Protein AF-A0A5S4EU08-F1 (afdb_monomer_lite)

Radius of gyration: 19.58 Å; chains: 1; bounding box: 46×40×58 Å

Secondary structure (DSSP, 8-state):
---HHHHHHHHHHHHHHHTTEEE-TTS-EEE-SS--TT----SS-TT-EEEESSSS-EEEEEEEEEEEETTTTEEEEEEEEETTS-GGGGHHHHTHHHHSPP--

pLDDT: mean 93.18, std 6.92, range [47.91, 97.56]

InterPro domains:
  IPR002559 Transposase IS4-like domain [PF01609] (47-99)

Foldseek 3Di:
DDPPVVVVLVVLVCLQVPQQWDQDPVRDIDGHPDHRLQRQPDPVDRQWDWADPDPPDIDIGWDKDFDADPVPRDTPDIDIHHRSDDRCPCVCVRCVVVPPPDPD

Structure (mmCIF, N/CA/C/O backbone):
data_AF-A0A5S4EU08-F1
#
_entry.id   AF-A0A5S4EU08-F1
#
loop_
_atom_site.group_PDB
_atom_site.id
_atom_site.type_symbol
_atom_site.label_atom_id
_atom_site.label_alt_id
_atom_site.label_comp_id
_atom_site.label_asym_id
_atom_site.label_entity_id
_atom_site.label_seq_id
_atom_site.pdbx_PDB_ins_code
_atom_site.Cartn_x
_atom_site.Cartn_y
_atom_site.Cartn_z
_atom_site.occupancy
_atom_site.B_iso_or_equiv
_atom_site.auth_seq_id
_atom_site.auth_comp_id
_atom_site.auth_asym_id
_atom_site.auth_atom_id
_atom_site.pdbx_PDB_model_num
ATOM 1 N N . ARG A 1 1 ? 11.248 -21.701 -19.469 1.00 82.19 1 ARG A N 1
ATOM 2 C CA . ARG A 1 1 ? 10.338 -20.975 -18.549 1.00 82.19 1 ARG A CA 1
ATOM 3 C C . ARG A 1 1 ? 11.204 -20.464 -17.405 1.00 82.19 1 ARG A C 1
ATOM 5 O O . ARG A 1 1 ? 12.086 -21.217 -17.009 1.00 82.19 1 ARG A O 1
ATOM 12 N N . LEU A 1 2 ? 11.053 -19.211 -16.973 1.00 92.62 2 LEU A N 1
ATOM 13 C CA . LEU A 1 2 ? 11.818 -18.684 -15.833 1.00 92.62 2 LEU A CA 1
ATOM 14 C C . LEU A 1 2 ? 11.354 -19.368 -14.535 1.00 92.62 2 LEU A C 1
ATOM 16 O O . LEU A 1 2 ? 10.242 -19.901 -14.505 1.00 92.62 2 LEU A O 1
ATOM 20 N N . SER A 1 3 ? 12.195 -19.378 -13.495 1.00 97.56 3 SER A N 1
ATOM 21 C CA . SER A 1 3 ? 11.728 -19.726 -12.147 1.00 97.56 3 SER A CA 1
ATOM 22 C C . SER A 1 3 ? 10.813 -18.619 -11.614 1.00 97.56 3 SER A C 1
ATOM 24 O O . SER A 1 3 ? 10.845 -17.494 -12.124 1.00 97.56 3 SER A O 1
ATOM 26 N N . ALA A 1 4 ? 10.009 -18.924 -10.595 1.00 95.94 4 ALA A N 1
ATOM 27 C CA . ALA A 1 4 ? 9.085 -17.955 -10.009 1.00 95.94 4 ALA A CA 1
ATOM 28 C C . ALA A 1 4 ? 9.824 -16.716 -9.473 1.00 95.94 4 ALA A C 1
ATOM 30 O O . ALA A 1 4 ? 9.394 -15.588 -9.698 1.00 95.94 4 ALA A O 1
ATOM 31 N N . GLU A 1 5 ? 10.981 -16.918 -8.847 1.00 95.25 5 GLU A N 1
ATOM 32 C CA . GLU A 1 5 ? 11.814 -15.859 -8.274 1.00 95.25 5 GLU A CA 1
ATOM 33 C C . GLU A 1 5 ? 12.394 -14.956 -9.365 1.00 95.25 5 GLU A C 1
ATOM 35 O O . GLU A 1 5 ? 12.364 -13.732 -9.251 1.00 95.25 5 GLU A O 1
ATOM 40 N N . VAL A 1 6 ? 12.889 -15.549 -10.458 1.00 97.25 6 VAL A N 1
ATOM 41 C CA . VAL A 1 6 ? 13.440 -14.788 -11.588 1.00 97.25 6 VAL A CA 1
ATOM 42 C C . VAL A 1 6 ? 12.333 -14.035 -12.324 1.00 97.25 6 VAL A C 1
ATOM 44 O O . VAL A 1 6 ? 12.542 -12.903 -12.757 1.00 97.25 6 VAL A O 1
ATOM 47 N N . GLU A 1 7 ? 11.141 -14.622 -12.440 1.00 96.88 7 GLU A N 1
ATOM 48 C CA . GLU A 1 7 ? 9.978 -13.939 -13.003 1.00 96.88 7 GLU A CA 1
ATOM 49 C C . GLU A 1 7 ? 9.550 -12.746 -12.134 1.00 96.88 7 GLU A C 1
ATOM 51 O O . GLU A 1 7 ? 9.344 -11.650 -12.659 1.00 96.88 7 GLU A O 1
ATOM 56 N N . GLN A 1 8 ? 9.466 -12.925 -10.814 1.00 94.19 8 GLN A N 1
ATOM 57 C C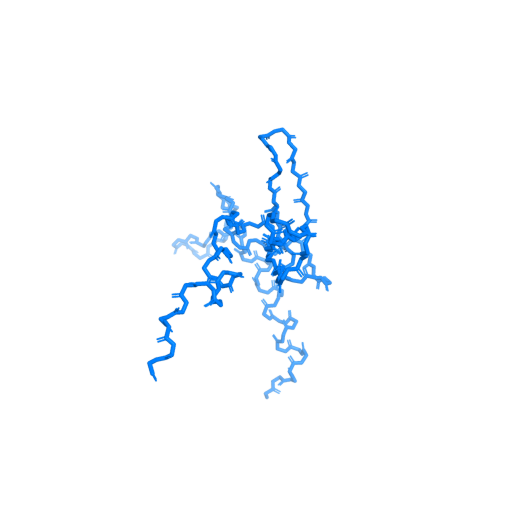A . GLN A 1 8 ? 9.119 -11.859 -9.876 1.00 94.19 8 GLN A CA 1
ATOM 58 C C . GLN A 1 8 ? 10.150 -10.725 -9.909 1.00 94.19 8 GLN A C 1
ATOM 60 O O . GLN A 1 8 ? 9.777 -9.557 -10.038 1.00 94.19 8 GLN A O 1
ATOM 65 N N . ALA A 1 9 ? 11.443 -11.059 -9.870 1.00 95.56 9 ALA A N 1
ATOM 66 C CA . ALA A 1 9 ? 12.524 -10.083 -9.967 1.00 95.56 9 ALA A CA 1
ATOM 67 C C . ALA A 1 9 ? 12.501 -9.340 -11.313 1.00 95.56 9 ALA A C 1
ATOM 69 O O . ALA A 1 9 ? 12.661 -8.121 -11.348 1.00 95.56 9 ALA A O 1
ATOM 70 N N . GLY A 1 10 ? 12.241 -10.049 -12.416 1.00 96.50 10 GLY A N 1
ATOM 71 C CA . GLY A 1 10 ? 12.103 -9.451 -13.744 1.00 96.50 10 GLY A CA 1
ATOM 72 C C . GLY A 1 10 ? 10.927 -8.476 -13.836 1.00 96.50 10 GLY A C 1
ATOM 73 O O . GLY A 1 10 ? 11.080 -7.380 -14.376 1.00 96.50 10 GLY A O 1
ATOM 74 N N . ARG A 1 11 ? 9.770 -8.826 -13.258 1.00 95.62 11 ARG A N 1
ATOM 75 C CA . ARG A 1 11 ? 8.598 -7.935 -13.180 1.00 95.62 11 ARG A CA 1
ATOM 76 C C . ARG A 1 11 ? 8.881 -6.697 -12.333 1.00 95.62 11 ARG A C 1
ATOM 78 O O . ARG A 1 11 ? 8.521 -5.591 -12.738 1.00 95.62 11 ARG A O 1
ATOM 85 N N . LEU A 1 12 ? 9.547 -6.866 -11.190 1.00 95.94 12 LEU A N 1
ATOM 86 C CA . LEU A 1 12 ? 9.938 -5.752 -10.328 1.00 95.94 12 LEU A CA 1
ATOM 87 C C . LEU A 1 12 ? 10.912 -4.814 -11.049 1.00 95.94 12 LEU A C 1
ATOM 89 O O . LEU A 1 12 ? 10.692 -3.606 -11.067 1.00 95.94 12 LEU A O 1
ATOM 93 N N . LEU A 1 13 ? 11.936 -5.363 -11.707 1.00 95.50 13 LEU A N 1
ATOM 94 C CA . LEU A 1 13 ? 12.894 -4.588 -12.492 1.00 95.50 13 LEU A CA 1
ATOM 95 C C . LEU A 1 13 ? 12.202 -3.803 -13.612 1.00 95.50 13 LEU A C 1
ATOM 97 O O . LEU A 1 13 ? 12.435 -2.605 -13.753 1.00 95.50 13 LEU A O 1
ATOM 101 N N . ALA A 1 14 ? 11.319 -4.453 -14.374 1.00 94.50 14 ALA A N 1
ATOM 102 C CA . ALA A 1 14 ? 10.554 -3.796 -15.430 1.00 94.50 14 ALA A CA 1
ATOM 103 C C . ALA A 1 14 ? 9.672 -2.662 -14.878 1.00 94.50 14 ALA A C 1
ATOM 105 O O . ALA A 1 14 ? 9.604 -1.592 -15.478 1.00 94.50 14 ALA A O 1
ATOM 106 N N . THR A 1 15 ? 9.050 -2.870 -13.714 1.00 95.06 15 THR A N 1
ATOM 107 C CA . THR A 1 15 ? 8.229 -1.853 -13.038 1.00 95.06 15 THR A CA 1
ATOM 108 C C . THR A 1 15 ? 9.072 -0.654 -12.613 1.00 95.06 15 THR A C 1
ATOM 110 O O . THR A 1 15 ? 8.722 0.479 -12.930 1.00 95.06 15 THR A O 1
ATOM 113 N N . VAL A 1 16 ? 10.207 -0.888 -11.947 1.00 93.88 16 VAL A N 1
ATOM 114 C CA . VAL A 1 16 ? 11.095 0.181 -11.465 1.00 93.88 16 VAL A CA 1
ATOM 115 C C . VAL A 1 16 ? 11.688 0.986 -12.620 1.00 93.88 16 VAL A C 1
ATOM 117 O O . VAL A 1 16 ? 11.761 2.209 -12.526 1.00 93.88 16 VAL A O 1
ATOM 120 N N . LEU A 1 17 ? 12.070 0.327 -13.718 1.00 92.88 17 LEU A N 1
ATOM 121 C CA . LEU A 1 17 ? 12.559 1.008 -14.918 1.00 92.88 17 LEU A CA 1
ATOM 122 C C . LEU A 1 17 ? 11.447 1.797 -15.622 1.00 92.88 17 LEU A C 1
ATOM 124 O O . LEU A 1 17 ? 11.685 2.913 -16.069 1.00 92.88 17 LEU A O 1
ATOM 128 N N . GLY A 1 18 ? 10.245 1.228 -15.732 1.00 93.19 18 GLY A N 1
ATOM 129 C CA . GLY A 1 18 ? 9.160 1.794 -16.536 1.00 93.19 18 GLY A CA 1
ATOM 130 C C . GLY A 1 18 ? 8.305 2.851 -15.837 1.00 93.19 18 GLY A C 1
ATOM 131 O O . GLY A 1 18 ? 7.741 3.705 -16.511 1.00 93.19 18 GLY A O 1
ATOM 132 N N . GLN A 1 19 ? 8.192 2.832 -14.507 1.00 94.56 19 GLN A N 1
ATOM 133 C CA . GLN A 1 19 ? 7.219 3.666 -13.779 1.00 94.56 19 GLN A CA 1
ATOM 134 C C . GLN A 1 19 ? 7.405 5.182 -13.962 1.00 94.56 19 GLN A C 1
ATOM 136 O O . GLN A 1 19 ? 6.431 5.929 -13.860 1.00 94.56 19 GLN A O 1
ATOM 141 N N . ASP A 1 20 ? 8.628 5.626 -14.264 1.00 93.25 20 ASP A N 1
ATOM 142 C CA . ASP A 1 20 ? 8.978 7.039 -14.457 1.00 93.25 20 ASP A CA 1
ATOM 143 C C . ASP A 1 20 ? 9.398 7.359 -15.903 1.00 93.25 20 ASP A C 1
ATOM 145 O O . ASP A 1 20 ? 9.931 8.439 -16.174 1.00 93.25 20 ASP A O 1
ATOM 149 N N . LEU A 1 21 ? 9.150 6.441 -16.843 1.00 94.38 21 LEU A N 1
ATOM 150 C CA . LEU A 1 21 ? 9.460 6.610 -18.260 1.00 94.38 21 LEU A CA 1
ATOM 151 C C . LEU A 1 21 ? 8.185 6.547 -19.111 1.00 94.38 21 LEU A C 1
ATOM 153 O O . LEU A 1 21 ? 7.324 5.697 -18.907 1.00 94.38 21 LEU A O 1
ATOM 157 N N . ASP A 1 22 ? 8.095 7.424 -20.105 1.00 93.81 22 ASP A N 1
ATOM 158 C CA . ASP A 1 22 ? 7.134 7.320 -21.203 1.00 93.81 22 ASP A CA 1
ATOM 159 C C . ASP A 1 22 ? 7.884 6.872 -22.468 1.00 93.81 22 ASP A C 1
ATOM 161 O O . ASP A 1 22 ? 9.011 7.310 -22.722 1.00 93.81 22 ASP A O 1
ATOM 165 N N . GLN A 1 23 ? 7.269 6.002 -23.272 1.00 93.94 23 GLN A N 1
ATOM 166 C CA . GLN A 1 23 ? 7.802 5.613 -24.577 1.00 93.94 23 GLN A CA 1
ATOM 167 C C . GLN A 1 23 ? 7.220 6.532 -25.655 1.00 93.94 23 GLN A C 1
ATOM 169 O O . GLN A 1 23 ? 6.002 6.609 -25.810 1.00 93.94 23 GLN A O 1
ATOM 174 N N . GLY A 1 24 ? 8.084 7.245 -26.381 1.00 92.38 24 GLY A N 1
ATOM 175 C CA . GLY A 1 24 ? 7.670 8.044 -27.534 1.00 92.38 24 GLY A CA 1
ATOM 176 C C . GLY A 1 24 ? 7.291 7.177 -28.737 1.00 92.38 24 GLY A C 1
ATOM 177 O O . GLY A 1 24 ? 7.657 6.005 -28.813 1.00 92.38 24 GLY A O 1
ATOM 178 N N . GLU A 1 25 ? 6.598 7.766 -29.713 1.00 93.50 25 GLU A N 1
ATOM 179 C CA . GLU A 1 25 ? 6.247 7.102 -30.983 1.00 93.50 25 GLU A CA 1
ATOM 180 C C . GLU A 1 25 ? 7.485 6.669 -31.790 1.00 93.50 25 GLU A C 1
ATOM 182 O O . GLU A 1 25 ? 7.433 5.724 -32.571 1.00 93.50 25 GLU A O 1
ATOM 187 N N . ASP A 1 26 ? 8.622 7.325 -31.548 1.00 95.19 26 ASP A N 1
ATOM 188 C CA . ASP A 1 26 ? 9.944 6.991 -32.082 1.00 95.19 26 ASP A CA 1
ATOM 189 C C . ASP A 1 26 ? 10.615 5.801 -31.370 1.00 95.19 26 ASP A C 1
ATOM 191 O O . ASP A 1 26 ? 11.754 5.449 -31.676 1.00 95.19 26 ASP A O 1
ATOM 195 N N . GLY A 1 27 ? 9.934 5.189 -30.398 1.00 93.25 27 GLY A N 1
ATOM 196 C CA . GLY A 1 27 ? 10.447 4.091 -29.584 1.00 93.25 27 GLY A CA 1
ATOM 197 C C . GLY A 1 27 ? 11.442 4.525 -28.504 1.00 93.25 27 GLY A C 1
ATOM 198 O O . GLY A 1 27 ? 11.952 3.668 -27.782 1.00 93.25 27 GLY A O 1
ATOM 199 N N . VAL A 1 28 ? 11.711 5.828 -28.359 1.00 95.25 28 VAL A N 1
ATOM 200 C CA . VAL A 1 28 ? 12.683 6.361 -27.398 1.00 95.25 28 VAL A CA 1
ATOM 201 C C . VAL A 1 28 ? 12.007 6.636 -26.057 1.00 95.25 28 VAL A C 1
ATOM 203 O O . VAL A 1 28 ? 11.004 7.352 -25.979 1.00 95.25 28 VAL A O 1
ATOM 206 N N . PHE A 1 29 ? 12.590 6.109 -24.980 1.00 94.81 29 PHE A N 1
ATOM 207 C CA . PHE A 1 29 ? 12.135 6.376 -23.619 1.00 94.81 29 PHE A CA 1
ATOM 208 C C . PHE A 1 29 ? 12.570 7.760 -23.140 1.00 94.81 29 PHE A C 1
ATOM 210 O O . PHE A 1 29 ? 13.718 8.170 -23.318 1.00 94.81 29 PHE A O 1
ATOM 217 N N . ARG A 1 30 ? 11.650 8.478 -22.496 1.00 95.06 30 ARG A N 1
ATOM 218 C CA . ARG A 1 30 ? 11.881 9.804 -21.911 1.00 95.06 30 ARG A CA 1
ATOM 219 C C . ARG A 1 30 ? 11.322 9.847 -20.498 1.00 95.06 30 ARG A C 1
ATOM 221 O O . ARG A 1 30 ? 10.373 9.136 -20.191 1.00 95.06 30 ARG A O 1
ATOM 228 N N . ILE A 1 31 ? 11.897 10.697 -19.647 1.00 94.62 31 ILE A N 1
ATOM 229 C CA . ILE A 1 31 ? 11.408 10.877 -18.274 1.00 94.62 31 ILE A CA 1
ATOM 230 C C . ILE A 1 31 ? 9.975 11.405 -18.321 1.00 94.62 31 ILE A C 1
ATOM 232 O O . ILE A 1 31 ? 9.722 12.494 -18.846 1.00 94.62 31 ILE A O 1
ATOM 236 N N . ALA A 1 32 ? 9.059 10.646 -17.734 1.00 93.31 32 ALA A N 1
ATOM 237 C CA . ALA A 1 32 ? 7.668 11.027 -17.620 1.00 93.31 32 ALA A CA 1
ATOM 238 C C . ALA A 1 32 ? 7.534 12.236 -16.682 1.00 93.31 32 ALA A C 1
ATOM 240 O O . ALA A 1 32 ? 8.099 12.279 -15.587 1.00 93.31 32 ALA A O 1
ATOM 241 N N . ARG A 1 33 ? 6.746 13.240 -17.074 1.00 94.00 33 ARG A N 1
ATOM 242 C CA . ARG A 1 33 ? 6.457 14.421 -16.236 1.00 94.00 33 ARG A CA 1
ATOM 243 C C . ARG A 1 33 ? 5.240 14.177 -15.339 1.00 94.00 33 ARG A C 1
ATOM 245 O O . ARG A 1 33 ? 4.313 14.979 -15.312 1.00 94.00 33 ARG A O 1
ATOM 252 N N . LYS A 1 34 ? 5.244 13.054 -14.618 1.00 91.81 34 LYS A N 1
ATOM 253 C CA . LYS A 1 34 ? 4.167 12.608 -13.720 1.00 91.81 34 LYS A CA 1
ATOM 254 C C . LYS A 1 34 ? 4.738 11.872 -12.509 1.00 91.81 34 LYS A C 1
ATOM 256 O O . LYS A 1 34 ? 5.916 11.533 -12.476 1.00 91.81 34 LYS A O 1
ATOM 261 N N . VAL A 1 35 ? 3.885 11.605 -11.526 1.00 90.06 35 VAL A N 1
ATOM 262 C CA . VAL A 1 35 ? 4.174 10.661 -10.440 1.00 90.06 35 VAL A CA 1
ATOM 263 C C . VAL A 1 35 ? 3.282 9.445 -10.650 1.00 90.06 35 VAL A C 1
ATOM 265 O O . VAL A 1 35 ? 2.066 9.593 -10.767 1.00 90.06 35 VAL A O 1
ATOM 268 N N . ALA A 1 36 ? 3.872 8.253 -10.738 1.00 92.25 36 ALA A N 1
ATOM 269 C CA . ALA A 1 36 ? 3.104 7.018 -10.854 1.00 92.25 36 ALA A CA 1
ATOM 270 C C . ALA A 1 36 ? 2.248 6.795 -9.595 1.00 92.25 36 ALA A C 1
ATOM 272 O O . ALA A 1 36 ? 2.754 6.887 -8.477 1.00 92.25 36 ALA A O 1
ATOM 273 N N . LYS A 1 37 ? 0.954 6.493 -9.780 1.00 89.19 37 LYS A N 1
ATOM 274 C CA . LYS A 1 37 ? -0.017 6.319 -8.683 1.00 89.19 37 LYS A CA 1
ATOM 275 C C . LYS A 1 37 ? 0.428 5.253 -7.676 1.00 89.19 37 LYS A C 1
ATOM 277 O O . LYS A 1 37 ? 0.386 5.494 -6.474 1.00 89.19 37 LYS A O 1
ATOM 282 N N . ASP A 1 38 ? 0.897 4.117 -8.181 1.00 91.75 38 ASP A N 1
ATOM 283 C CA . ASP A 1 38 ? 1.332 2.964 -7.388 1.00 91.75 38 ASP A CA 1
ATOM 284 C C . ASP A 1 38 ? 2.849 2.772 -7.467 1.00 91.75 38 ASP A C 1
ATOM 286 O O . ASP A 1 38 ? 3.333 1.644 -7.548 1.00 91.75 38 ASP A O 1
ATOM 290 N N . ARG A 1 39 ? 3.596 3.890 -7.481 1.00 95.12 39 ARG A N 1
ATOM 291 C CA . ARG A 1 39 ? 5.061 3.892 -7.556 1.00 95.12 39 ARG A CA 1
ATOM 292 C C . ARG A 1 39 ? 5.648 2.927 -6.527 1.00 95.12 39 ARG A C 1
ATOM 294 O O . ARG A 1 39 ? 5.410 3.070 -5.327 1.00 95.12 39 ARG A O 1
ATOM 301 N N . VAL A 1 40 ? 6.476 2.005 -7.001 1.00 96.12 40 VAL A N 1
ATOM 302 C CA . VAL A 1 40 ? 7.284 1.138 -6.148 1.00 96.12 40 VAL A CA 1
ATOM 303 C C . VAL A 1 40 ? 8.454 1.960 -5.623 1.00 96.12 40 VAL A C 1
ATOM 305 O O . VAL A 1 40 ? 9.291 2.430 -6.397 1.00 96.12 40 VAL A O 1
ATOM 308 N N . ILE A 1 41 ? 8.488 2.148 -4.305 1.00 95.56 41 ILE A N 1
ATOM 309 C CA . ILE A 1 41 ? 9.502 2.965 -3.619 1.00 95.56 41 ILE A CA 1
ATOM 310 C C . ILE A 1 41 ? 10.622 2.130 -2.990 1.00 95.56 41 ILE A C 1
ATOM 312 O O . ILE A 1 41 ? 11.664 2.671 -2.633 1.00 95.56 41 ILE A O 1
ATOM 316 N N . SER A 1 42 ? 10.418 0.819 -2.853 1.00 95.19 42 SER A N 1
ATOM 317 C CA . SER A 1 42 ? 11.378 -0.113 -2.269 1.00 95.19 42 SER A CA 1
ATOM 318 C C . SER A 1 42 ? 11.367 -1.423 -3.046 1.00 95.19 42 SER A C 1
ATOM 320 O O . SER A 1 42 ? 10.316 -1.957 -3.388 1.00 95.19 42 SER A O 1
ATOM 322 N N . THR A 1 43 ? 12.554 -1.948 -3.339 1.00 94.94 43 THR A N 1
ATOM 323 C CA . THR A 1 43 ? 12.723 -3.261 -3.977 1.00 94.94 43 THR A CA 1
ATOM 324 C C . THR A 1 43 ? 12.698 -4.411 -2.973 1.00 94.94 43 THR A C 1
ATOM 326 O O . THR A 1 43 ? 12.515 -5.556 -3.370 1.00 94.94 43 THR A O 1
ATOM 329 N N . VAL A 1 44 ? 12.883 -4.109 -1.685 1.00 94.56 44 VAL A N 1
ATOM 330 C CA . VAL A 1 44 ? 12.830 -5.080 -0.581 1.00 94.56 44 VAL A CA 1
ATOM 331 C C . VAL A 1 44 ? 11.414 -5.182 -0.016 1.00 94.56 44 VAL A C 1
ATOM 333 O O . VAL A 1 44 ? 11.008 -6.248 0.428 1.00 94.56 44 VAL A O 1
ATOM 336 N N . ASP A 1 45 ? 10.658 -4.086 -0.088 1.00 95.19 45 ASP A N 1
ATOM 337 C CA . ASP A 1 45 ? 9.247 -4.023 0.285 1.00 95.19 45 ASP A CA 1
ATOM 338 C C . ASP A 1 45 ? 8.422 -3.394 -0.859 1.00 95.19 45 ASP A C 1
ATOM 340 O O . ASP A 1 45 ? 8.175 -2.182 -0.866 1.00 95.19 45 ASP A O 1
ATOM 344 N N . PRO A 1 46 ? 8.020 -4.197 -1.865 1.00 94.50 46 PRO A N 1
ATOM 345 C CA . PRO A 1 46 ? 7.297 -3.700 -3.032 1.00 94.50 46 PRO A CA 1
ATOM 346 C C . PRO A 1 46 ? 5.855 -3.266 -2.758 1.00 94.50 46 PRO A C 1
ATOM 348 O O . PRO A 1 46 ? 5.208 -2.770 -3.682 1.00 94.50 46 PRO A O 1
ATOM 351 N N . GLU A 1 47 ? 5.323 -3.452 -1.549 1.00 94.94 47 GLU A N 1
ATOM 352 C CA . GLU A 1 47 ? 3.955 -3.070 -1.167 1.00 94.94 47 GLU A CA 1
ATOM 353 C C . GLU A 1 47 ? 3.908 -1.717 -0.440 1.00 94.94 47 GLU A C 1
ATOM 355 O O . GLU A 1 47 ? 2.893 -1.020 -0.510 1.00 94.94 47 GLU A O 1
ATOM 360 N N . ALA A 1 48 ? 5.024 -1.267 0.144 1.00 97.06 48 ALA A N 1
ATOM 361 C CA . ALA A 1 48 ? 5.151 0.071 0.715 1.00 97.06 48 ALA A CA 1
ATOM 362 C C . ALA A 1 48 ? 4.907 1.167 -0.336 1.00 97.06 48 ALA A C 1
ATOM 364 O O . ALA A 1 48 ? 5.362 1.086 -1.483 1.00 97.06 48 ALA A O 1
ATOM 365 N N . ARG A 1 49 ? 4.192 2.231 0.045 1.00 97.12 49 ARG A N 1
ATOM 366 C CA . ARG A 1 49 ? 3.892 3.369 -0.842 1.00 97.12 49 ARG A CA 1
ATOM 367 C C . ARG A 1 49 ? 4.173 4.692 -0.153 1.00 97.12 49 ARG A C 1
ATOM 369 O O . ARG A 1 49 ? 4.205 4.783 1.073 1.00 97.12 49 ARG A O 1
ATOM 376 N N . HIS A 1 50 ? 4.353 5.726 -0.968 1.00 95.94 50 HIS A N 1
ATOM 377 C CA . HIS A 1 50 ? 4.457 7.087 -0.468 1.00 95.94 50 HIS A CA 1
ATOM 378 C C . HIS A 1 50 ? 3.094 7.549 0.048 1.00 95.94 50 HIS A C 1
ATOM 380 O O . HIS A 1 50 ? 2.097 7.491 -0.673 1.00 95.94 50 HIS A O 1
ATOM 386 N N . GLY A 1 51 ? 3.062 8.026 1.285 1.00 94.88 51 GLY A N 1
ATOM 387 C CA . GLY A 1 51 ? 1.875 8.533 1.948 1.00 94.88 51 GLY A CA 1
ATOM 388 C C . GLY A 1 51 ? 2.044 9.958 2.456 1.00 94.88 51 GLY A C 1
ATOM 389 O O . GLY A 1 51 ? 3.143 10.510 2.573 1.00 94.88 51 GLY A O 1
ATOM 390 N N . ARG A 1 52 ? 0.912 10.579 2.780 1.00 92.62 52 ARG A N 1
ATOM 391 C CA . ARG A 1 52 ? 0.843 11.909 3.391 1.00 92.62 52 ARG A CA 1
ATOM 392 C C . ARG A 1 52 ? 0.088 11.811 4.702 1.00 92.62 52 ARG A C 1
ATOM 394 O O . ARG A 1 52 ? -1.0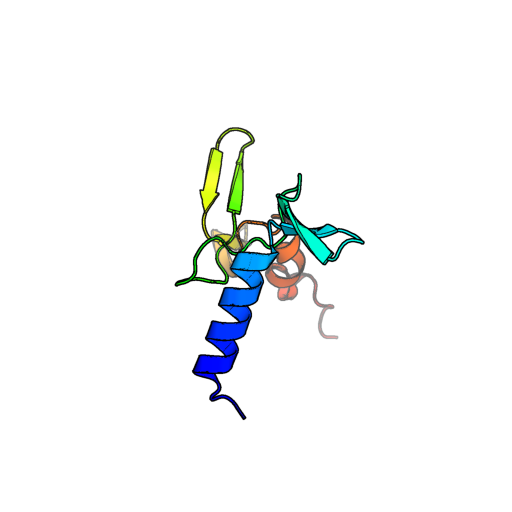22 11.295 4.734 1.00 92.62 52 ARG A O 1
ATOM 401 N N . LYS A 1 53 ? 0.694 12.337 5.768 1.00 90.06 53 LYS A N 1
ATOM 402 C CA . LYS A 1 53 ? -0.011 12.626 7.023 1.00 90.06 53 LYS A CA 1
ATOM 403 C C . LYS A 1 53 ? -0.629 14.022 6.972 1.00 90.06 53 LYS A C 1
ATOM 405 O O . LYS A 1 53 ? -1.742 14.229 7.427 1.00 90.06 53 LYS A O 1
ATOM 410 N N . THR A 1 54 ? 0.112 14.979 6.416 1.00 90.19 54 THR A N 1
ATOM 411 C CA . THR A 1 54 ? -0.343 16.348 6.139 1.00 90.19 54 THR A CA 1
ATOM 412 C C . THR A 1 54 ? 0.277 16.831 4.827 1.00 90.19 54 THR A C 1
ATOM 414 O O . THR A 1 54 ? 1.147 16.164 4.261 1.00 90.19 54 THR A O 1
ATOM 417 N N . VAL A 1 55 ? -0.109 18.022 4.357 1.00 89.62 55 VAL A N 1
ATOM 418 C CA . VAL A 1 55 ? 0.500 18.649 3.167 1.00 89.62 55 VAL A CA 1
ATOM 419 C C . VAL A 1 55 ? 2.026 18.756 3.308 1.00 89.62 55 VAL A C 1
ATOM 421 O O . VAL A 1 55 ? 2.756 18.444 2.371 1.00 89.62 55 VAL A O 1
ATOM 424 N N . SER A 1 56 ? 2.522 19.126 4.492 1.00 94.44 56 SER A N 1
ATOM 425 C CA . SER A 1 56 ? 3.955 19.293 4.765 1.00 94.44 56 SER A CA 1
ATOM 426 C C . SER A 1 56 ? 4.660 18.021 5.243 1.00 94.44 56 SER A C 1
ATOM 428 O O . SER A 1 56 ? 5.884 17.960 5.179 1.00 94.44 56 SER A O 1
ATOM 430 N N . ARG A 1 57 ? 3.925 16.997 5.702 1.00 95.38 57 ARG A N 1
ATOM 431 C CA . ARG A 1 57 ? 4.504 15.769 6.264 1.00 95.38 57 ARG A CA 1
ATOM 432 C C . ARG A 1 57 ? 4.133 14.539 5.446 1.00 95.38 57 ARG A C 1
ATOM 434 O O . ARG A 1 57 ? 2.998 14.059 5.496 1.00 95.38 57 ARG A O 1
ATOM 441 N N . SER A 1 58 ? 5.122 14.010 4.740 1.00 94.81 58 SER A N 1
ATOM 442 C CA . SER A 1 58 ? 5.066 12.720 4.059 1.00 94.81 58 SER A CA 1
ATOM 443 C C . SER A 1 58 ? 5.675 11.597 4.898 1.00 94.81 58 SER A C 1
ATOM 445 O O . SER A 1 58 ? 6.366 11.841 5.890 1.00 94.81 58 SER A O 1
ATOM 447 N N . PHE A 1 59 ? 5.394 10.365 4.491 1.00 95.75 59 PHE A N 1
ATOM 448 C CA . PHE A 1 59 ? 6.038 9.151 4.977 1.00 95.75 59 PHE A CA 1
ATOM 449 C C . PHE A 1 59 ? 6.091 8.114 3.850 1.00 95.75 59 PHE A C 1
ATOM 451 O O . PHE A 1 59 ? 5.345 8.219 2.880 1.00 95.75 59 PHE A O 1
ATOM 458 N N . ASP A 1 60 ? 6.941 7.109 4.008 1.00 96.94 60 ASP A N 1
ATOM 459 C CA . ASP A 1 60 ? 7.042 5.959 3.115 1.00 96.94 60 ASP A CA 1
ATOM 460 C C . ASP A 1 60 ? 6.676 4.706 3.911 1.00 96.94 60 ASP A C 1
ATOM 462 O O . ASP A 1 60 ? 7.235 4.476 4.984 1.00 96.94 60 ASP A O 1
ATOM 466 N N . GLY A 1 61 ? 5.699 3.933 3.436 1.00 96.88 61 GLY A N 1
ATOM 467 C CA . GLY A 1 61 ? 5.245 2.725 4.120 1.00 96.88 61 GLY A CA 1
ATOM 468 C C . GLY A 1 61 ? 3.743 2.501 4.002 1.00 96.88 61 GLY A C 1
ATOM 469 O O . GLY A 1 61 ? 3.185 2.495 2.901 1.00 96.88 61 GLY A O 1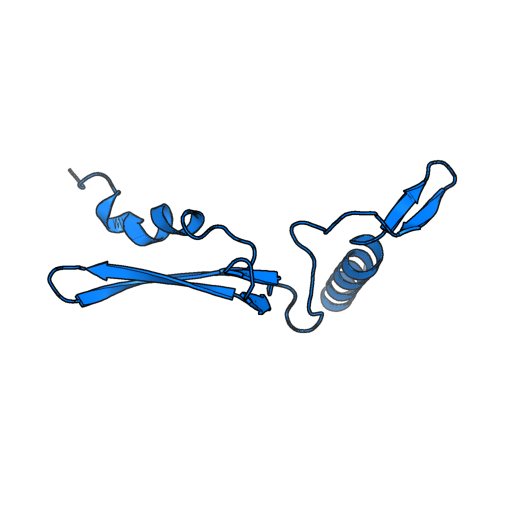
ATOM 470 N N . TYR A 1 62 ? 3.106 2.311 5.156 1.00 97.19 62 TYR A N 1
ATOM 471 C CA . TYR A 1 62 ? 1.726 1.856 5.291 1.00 97.19 62 TYR A CA 1
ATOM 472 C C . TYR A 1 62 ? 0.910 2.769 6.203 1.00 97.19 62 TYR A C 1
ATOM 474 O O . TYR A 1 62 ? 1.455 3.488 7.042 1.00 97.19 62 TYR A O 1
ATOM 482 N N . LYS A 1 63 ? -0.410 2.703 6.055 1.00 96.44 63 LYS A N 1
ATOM 483 C CA . LYS A 1 63 ? -1.383 3.256 6.993 1.00 96.44 63 LYS A CA 1
ATOM 484 C C . LYS A 1 63 ? -1.990 2.121 7.799 1.00 96.44 63 LYS A C 1
ATOM 486 O O . LYS A 1 63 ? -2.432 1.128 7.227 1.00 96.44 63 LYS A O 1
ATOM 491 N N . GLY A 1 64 ? -1.987 2.283 9.116 1.00 96.19 64 GLY A N 1
ATOM 492 C CA . GLY A 1 64 ? -2.750 1.443 10.028 1.00 96.19 64 GLY A CA 1
ATOM 493 C C . GLY A 1 64 ? -4.090 2.102 10.318 1.00 96.19 64 GLY A C 1
ATOM 494 O O . GLY A 1 64 ? -4.133 3.288 10.643 1.00 96.19 64 GLY A O 1
ATOM 495 N N . HIS A 1 65 ? -5.154 1.323 10.207 1.00 97.12 65 HIS A N 1
ATOM 496 C CA . HIS A 1 65 ? -6.527 1.720 10.478 1.00 97.12 65 HIS A CA 1
ATOM 497 C C . HIS A 1 65 ? -7.075 0.843 11.596 1.00 97.12 65 HIS A C 1
ATOM 499 O O . HIS A 1 65 ? -6.771 -0.353 11.645 1.00 97.12 65 HIS A O 1
ATOM 505 N N . ILE A 1 66 ? -7.881 1.429 12.474 1.00 96.88 66 ILE A N 1
ATOM 506 C CA . ILE A 1 66 ? -8.523 0.728 13.586 1.00 96.88 66 ILE A CA 1
ATOM 507 C C . ILE A 1 66 ? -10.016 1.054 13.597 1.00 96.88 66 ILE A C 1
ATOM 509 O O . ILE A 1 66 ? -10.399 2.179 13.274 1.00 96.88 66 ILE A O 1
ATOM 513 N N . ALA A 1 67 ? -10.833 0.073 13.965 1.00 96.62 67 ALA A N 1
ATOM 514 C CA . ALA A 1 67 ? -12.182 0.290 14.464 1.00 96.62 67 ALA A CA 1
ATOM 515 C C . ALA A 1 67 ? -12.157 0.126 15.983 1.00 96.62 67 ALA A C 1
ATOM 517 O O . ALA A 1 67 ? -11.507 -0.785 16.500 1.00 96.62 67 ALA A O 1
ATOM 518 N N . GLU A 1 68 ? -12.843 1.022 16.674 1.00 96.31 68 GLU A N 1
ATOM 519 C CA . GLU A 1 68 ? -12.929 1.068 18.127 1.00 96.31 68 GLU A CA 1
ATOM 520 C C . GLU A 1 68 ? -14.399 1.188 18.513 1.00 96.31 68 GLU A C 1
ATOM 522 O O . GLU A 1 68 ? -15.132 1.983 17.917 1.00 96.31 68 GLU A O 1
ATOM 527 N N . ASP A 1 69 ? -14.823 0.391 19.490 1.00 95.25 69 ASP A N 1
ATOM 528 C CA .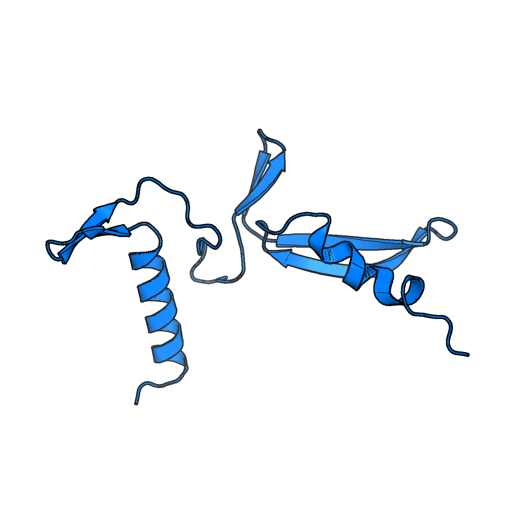 ASP A 1 69 ? -16.113 0.576 20.141 1.00 95.25 69 ASP A CA 1
ATOM 529 C C . ASP A 1 69 ? -16.041 1.811 21.057 1.00 95.25 69 ASP A C 1
ATOM 531 O O . ASP A 1 69 ? -15.298 1.784 22.042 1.00 95.25 69 ASP A O 1
ATOM 535 N N . PRO A 1 70 ? -16.787 2.893 20.765 1.00 94.25 70 PRO A N 1
ATOM 536 C CA . PRO A 1 70 ? -16.656 4.152 21.491 1.00 94.25 70 PRO A CA 1
ATOM 537 C C . PRO A 1 70 ? -17.100 4.076 22.958 1.00 94.25 70 PRO A C 1
ATOM 539 O O . PRO A 1 70 ? -16.713 4.944 23.736 1.00 94.25 70 PRO A O 1
ATOM 542 N N . ASP A 1 71 ? -17.907 3.081 23.341 1.00 96.12 71 ASP A N 1
ATOM 543 C CA . ASP A 1 71 ? -18.391 2.945 24.720 1.00 96.12 71 ASP A CA 1
ATOM 544 C C . ASP A 1 71 ? -17.387 2.209 25.620 1.00 96.12 71 ASP A C 1
ATOM 546 O O . ASP A 1 71 ? -17.275 2.511 26.811 1.00 96.12 71 ASP A O 1
ATOM 550 N N . SER A 1 72 ? -16.662 1.235 25.063 1.00 96.25 72 SER A N 1
ATOM 551 C CA . SER A 1 72 ? -15.705 0.408 25.808 1.00 96.25 72 SER A CA 1
ATOM 552 C C . SER A 1 72 ? -14.235 0.731 25.534 1.00 96.25 72 SER A C 1
ATOM 554 O O . SER A 1 72 ? -13.374 0.209 26.243 1.00 96.25 72 SER A O 1
ATOM 556 N N . GLU A 1 73 ? -13.948 1.561 24.526 1.00 96.25 73 GLU A N 1
ATOM 557 C CA . GLU A 1 73 ? -12.601 1.857 24.008 1.00 96.25 73 GLU A CA 1
ATOM 558 C C . GLU A 1 73 ? -11.850 0.590 23.529 1.00 96.25 73 GLU A C 1
ATOM 560 O O . GLU A 1 73 ? -10.617 0.527 23.476 1.00 96.25 73 GLU A O 1
ATOM 565 N N . ILE A 1 74 ? -12.589 -0.477 23.191 1.00 96.62 74 ILE A N 1
ATOM 566 C CA . ILE A 1 74 ? -12.018 -1.733 22.694 1.00 96.62 74 ILE A CA 1
ATOM 567 C C . ILE A 1 74 ? -11.804 -1.641 21.184 1.00 96.62 74 ILE A C 1
ATOM 569 O O . ILE A 1 74 ? -12.729 -1.367 20.423 1.00 96.62 74 ILE A O 1
ATOM 573 N N . ILE A 1 75 ? -10.592 -1.975 20.734 1.00 96.81 75 ILE A N 1
ATOM 574 C CA . ILE A 1 75 ? -10.292 -2.165 19.310 1.00 96.81 75 ILE A CA 1
ATOM 575 C C . ILE A 1 75 ? -10.984 -3.442 18.820 1.00 96.81 75 ILE A C 1
ATOM 577 O O . ILE A 1 75 ? -10.629 -4.545 19.242 1.00 96.81 75 ILE A O 1
ATOM 581 N N . THR A 1 76 ? -11.938 -3.302 17.903 1.00 95.75 76 THR A N 1
ATOM 582 C CA . THR A 1 76 ? -12.741 -4.414 17.364 1.00 95.75 76 THR A CA 1
ATOM 583 C C . THR A 1 76 ? -12.178 -4.969 16.058 1.00 95.75 76 THR A C 1
ATOM 585 O O . THR A 1 76 ? -12.285 -6.166 15.794 1.00 95.75 76 THR A O 1
ATOM 588 N N . ALA A 1 77 ? -11.515 -4.129 15.260 1.00 96.75 77 ALA A N 1
ATOM 589 C CA . ALA A 1 77 ? -10.880 -4.529 14.011 1.00 96.75 77 ALA A CA 1
ATOM 590 C C . ALA A 1 77 ? -9.661 -3.659 13.692 1.00 96.75 77 ALA A C 1
ATOM 592 O O . ALA A 1 77 ? -9.554 -2.507 14.115 1.00 96.75 77 ALA A O 1
ATOM 593 N N . THR A 1 78 ? -8.736 -4.204 12.902 1.00 97.06 78 THR A N 1
ATOM 594 C CA . THR A 1 78 ? -7.590 -3.456 12.373 1.00 97.06 78 THR A CA 1
ATOM 595 C C . THR A 1 78 ? -7.359 -3.799 10.908 1.00 97.06 78 THR A C 1
ATOM 597 O O . THR A 1 78 ? -7.638 -4.913 10.465 1.00 97.06 78 THR A O 1
ATOM 600 N N . LYS A 1 79 ? -6.833 -2.842 10.143 1.00 97.00 79 LYS A N 1
ATOM 601 C CA . LYS A 1 79 ? -6.472 -3.024 8.736 1.00 97.00 79 LYS A CA 1
ATOM 602 C C . LYS A 1 79 ? -5.203 -2.250 8.429 1.00 97.00 79 LYS A C 1
ATOM 604 O O . LYS A 1 79 ? -5.030 -1.125 8.886 1.00 97.00 79 LYS A O 1
ATOM 609 N N . VAL A 1 80 ? -4.327 -2.832 7.619 1.00 96.81 80 VAL A N 1
ATOM 610 C CA . VAL A 1 80 ? -3.146 -2.144 7.093 1.00 96.81 80 VAL A CA 1
ATOM 611 C C . VAL A 1 80 ? -3.314 -1.967 5.590 1.00 96.81 80 VAL A C 1
ATOM 613 O O . VAL A 1 80 ? -3.652 -2.920 4.889 1.00 96.81 80 VAL A O 1
ATOM 616 N N . THR A 1 81 ? -3.082 -0.754 5.094 1.00 96.88 81 THR A N 1
ATOM 617 C CA . THR A 1 81 ? -3.073 -0.452 3.656 1.00 96.88 81 THR A CA 1
ATOM 618 C C . THR A 1 81 ? -1.770 0.217 3.244 1.00 96.88 81 THR A C 1
ATOM 620 O O . THR A 1 81 ? -1.124 0.866 4.070 1.00 96.88 81 THR A O 1
ATOM 623 N N . PRO A 1 82 ? -1.385 0.149 1.962 1.00 97.19 82 PRO A N 1
ATOM 624 C CA . PRO A 1 82 ? -0.295 0.967 1.448 1.00 97.19 82 PRO A CA 1
ATOM 625 C C . PRO A 1 82 ? -0.516 2.469 1.696 1.00 97.19 82 PRO A C 1
ATOM 627 O O . PRO A 1 82 ? -1.649 2.953 1.763 1.00 97.19 82 PRO A O 1
ATOM 630 N N . GLY A 1 83 ? 0.577 3.225 1.826 1.00 96.31 83 GLY A N 1
ATOM 631 C CA . GLY A 1 83 ? 0.564 4.648 2.183 1.00 96.31 83 GLY A CA 1
ATOM 632 C C . GLY A 1 83 ? -0.213 5.580 1.241 1.00 96.31 83 GLY A C 1
ATOM 633 O O . GLY A 1 83 ? -0.620 6.662 1.670 1.00 96.31 83 GLY A O 1
ATOM 634 N N . ASN A 1 84 ? -0.447 5.174 -0.010 1.00 95.31 84 ASN A N 1
ATOM 635 C CA . ASN A 1 84 ? -1.165 5.956 -1.022 1.00 95.31 84 ASN A CA 1
ATOM 636 C C . ASN A 1 84 ? -2.692 5.737 -1.022 1.00 95.31 84 ASN A C 1
ATOM 638 O O . ASN A 1 84 ? -3.387 6.430 -1.763 1.00 95.31 84 ASN A O 1
ATOM 642 N N . ILE A 1 85 ? -3.211 4.814 -0.205 1.00 95.31 85 ILE A N 1
ATOM 643 C CA . ILE A 1 85 ? -4.651 4.552 -0.074 1.00 95.31 85 ILE A CA 1
ATOM 644 C C . ILE A 1 85 ? -5.318 5.637 0.781 1.00 95.31 85 ILE A C 1
ATOM 646 O O . ILE A 1 85 ? -4.736 6.119 1.761 1.00 95.31 85 ILE A O 1
ATOM 650 N N . GLY A 1 86 ? -6.525 6.059 0.397 1.00 92.50 86 GLY A N 1
ATOM 651 C CA . GLY A 1 86 ? -7.323 7.029 1.143 1.00 92.50 86 GLY A CA 1
ATOM 652 C C . GLY A 1 86 ? -7.794 6.479 2.489 1.00 92.50 86 GLY A C 1
ATOM 653 O O . GLY A 1 86 ? -8.108 5.299 2.614 1.00 92.50 86 GLY A O 1
ATOM 654 N N . ASP A 1 87 ? -7.880 7.339 3.505 1.00 90.62 87 ASP A N 1
ATOM 655 C CA . ASP A 1 87 ? -8.190 6.902 4.878 1.00 90.62 87 ASP A CA 1
ATOM 656 C C . ASP A 1 87 ? -9.588 6.263 4.986 1.00 90.62 87 ASP A C 1
ATOM 658 O O . ASP A 1 87 ? -9.783 5.300 5.719 1.00 90.62 87 ASP A O 1
ATOM 662 N N . ALA A 1 88 ? -10.550 6.739 4.190 1.00 93.12 88 ALA A N 1
ATOM 663 C CA . ALA A 1 88 ? -11.914 6.212 4.175 1.00 93.12 88 ALA A CA 1
ATOM 664 C C . ALA A 1 88 ? -12.057 4.859 3.453 1.00 93.12 88 ALA A C 1
ATOM 666 O O . ALA A 1 88 ? -13.054 4.171 3.655 1.00 93.12 88 ALA A O 1
ATOM 667 N N . GLU A 1 89 ? -11.094 4.457 2.616 1.00 95.25 89 GLU A N 1
ATOM 668 C CA . GLU A 1 89 ? -11.237 3.258 1.772 1.00 95.25 89 GLU A CA 1
ATOM 669 C C . GLU A 1 89 ? -11.295 1.960 2.591 1.00 95.25 89 GLU A C 1
ATOM 671 O O . GLU A 1 89 ? -11.908 0.992 2.153 1.00 95.25 89 GLU A O 1
ATOM 676 N N . SER A 1 90 ? -10.721 1.945 3.800 1.00 94.69 90 SER A N 1
ATOM 677 C CA . SER A 1 90 ? -10.760 0.772 4.691 1.00 94.69 90 SER A CA 1
ATOM 678 C C . SER A 1 90 ? -12.007 0.709 5.579 1.00 94.69 90 SER A C 1
ATOM 680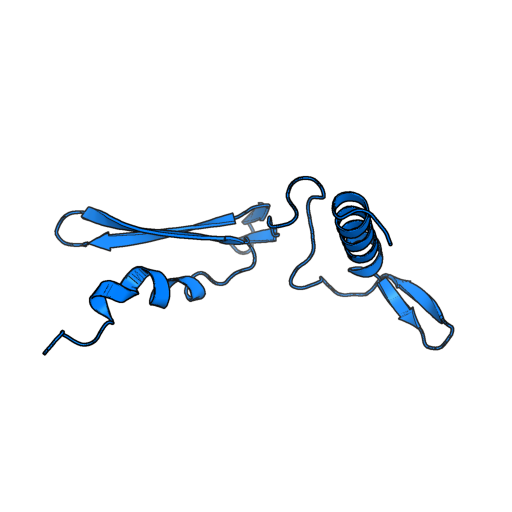 O O . SER A 1 90 ? -12.229 -0.303 6.239 1.00 94.69 90 SER A O 1
ATOM 682 N N . ALA A 1 91 ? -12.828 1.766 5.623 1.00 94.50 91 ALA A N 1
ATOM 683 C CA . ALA A 1 91 ? -13.894 1.902 6.619 1.00 94.50 91 ALA A CA 1
ATOM 684 C C . ALA A 1 91 ? -14.981 0.822 6.495 1.00 94.50 91 ALA A C 1
ATOM 686 O O . ALA A 1 91 ? -15.410 0.268 7.501 1.00 94.50 91 ALA A O 1
ATOM 687 N N . ALA A 1 92 ? -15.402 0.491 5.271 1.00 94.06 92 ALA A N 1
ATOM 688 C CA . ALA A 1 92 ? -16.445 -0.513 5.050 1.00 94.06 92 ALA A CA 1
ATOM 689 C C . ALA A 1 92 ? -16.006 -1.926 5.472 1.00 94.06 92 ALA A C 1
ATOM 691 O O . ALA A 1 92 ? -16.817 -2.689 5.984 1.00 94.06 92 ALA A O 1
ATOM 692 N N . GLU A 1 93 ? -14.728 -2.268 5.271 1.00 94.38 93 GLU A N 1
ATOM 693 C CA . GLU A 1 93 ? -14.171 -3.556 5.703 1.00 94.38 93 GLU A CA 1
ATOM 694 C C . GLU A 1 93 ? -14.031 -3.614 7.230 1.00 94.38 93 GLU A C 1
ATOM 696 O O . GLU A 1 93 ? -14.348 -4.630 7.840 1.00 94.38 93 GLU A O 1
ATOM 701 N N . LEU A 1 94 ? -13.594 -2.514 7.849 1.00 95.38 94 LEU A N 1
ATOM 702 C CA . LEU A 1 94 ? -13.419 -2.414 9.299 1.00 95.38 94 LEU A CA 1
ATOM 703 C C . LEU A 1 94 ? -14.730 -2.489 10.084 1.00 95.38 94 LEU A C 1
ATOM 705 O O . LEU A 1 94 ? -14.723 -2.994 11.198 1.00 95.38 94 LEU A O 1
ATOM 709 N N . LEU A 1 95 ? -15.821 -1.975 9.515 1.00 94.31 95 LEU A N 1
ATOM 710 C CA . LEU A 1 95 ? -17.146 -1.912 10.142 1.00 94.31 95 LEU A CA 1
ATOM 711 C C . LEU A 1 95 ? -18.093 -2.993 9.602 1.00 94.31 95 LEU A C 1
ATOM 713 O O . LEU A 1 95 ? -19.312 -2.840 9.665 1.00 94.31 95 LEU A O 1
ATOM 717 N N . ALA A 1 96 ? -17.559 -4.054 8.991 1.00 92.88 96 ALA A N 1
ATOM 718 C CA . A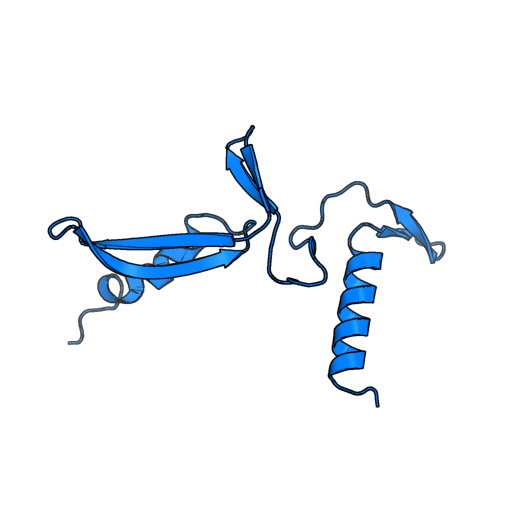LA A 1 96 ? -18.366 -5.067 8.314 1.00 92.88 96 ALA A CA 1
ATOM 719 C C . ALA A 1 96 ? -19.350 -5.784 9.257 1.00 92.88 96 ALA A C 1
ATOM 721 O O . ALA A 1 96 ? -20.430 -6.171 8.823 1.00 92.88 96 ALA A O 1
ATOM 722 N N . ASP A 1 97 ? -19.000 -5.935 10.532 1.00 89.69 97 ASP A N 1
ATOM 723 C CA . ASP A 1 97 ? -19.842 -6.493 11.593 1.00 89.69 97 ASP A CA 1
ATOM 724 C C . ASP A 1 97 ? -21.041 -5.598 11.946 1.00 89.69 97 ASP A C 1
ATOM 726 O O . ASP A 1 97 ? -22.126 -6.108 12.212 1.00 89.69 97 ASP A O 1
ATOM 730 N N . ILE A 1 98 ? -20.866 -4.275 11.884 1.00 89.31 98 ILE A N 1
ATOM 731 C CA . ILE A 1 98 ? -21.919 -3.276 12.131 1.00 89.31 98 ILE A CA 1
ATOM 732 C C . ILE A 1 98 ? -22.784 -3.057 10.883 1.00 89.31 98 ILE A C 1
ATOM 734 O O . ILE A 1 98 ? -23.987 -2.820 10.980 1.00 89.31 98 ILE A O 1
ATOM 738 N N . LEU A 1 99 ? -22.170 -3.096 9.698 1.00 90.06 99 LEU A N 1
ATOM 739 C CA . LEU A 1 99 ? -22.838 -2.843 8.420 1.00 90.06 99 LEU A CA 1
ATOM 740 C C . LEU A 1 99 ? -23.535 -4.082 7.846 1.00 90.06 99 LEU A C 1
ATOM 742 O O . LEU A 1 99 ? -24.343 -3.949 6.922 1.00 90.06 99 LEU A O 1
ATOM 746 N N . ALA A 1 100 ? -23.218 -5.279 8.346 1.00 83.00 100 ALA A N 1
ATOM 747 C CA . ALA A 1 100 ? -23.909 -6.492 7.946 1.00 83.00 100 ALA A CA 1
ATOM 748 C C . ALA A 1 100 ? -25.400 -6.396 8.318 1.00 83.00 100 ALA A C 1
ATOM 750 O O . ALA A 1 100 ? -25.735 -5.933 9.409 1.00 83.00 100 ALA A O 1
ATOM 751 N N . PRO A 1 101 ? -26.316 -6.845 7.442 1.00 71.00 101 PRO A N 1
ATOM 752 C CA . PRO A 1 101 ? -27.715 -6.957 7.820 1.00 71.00 101 PRO A CA 1
ATOM 753 C C . PRO A 1 101 ? -27.840 -7.891 9.027 1.00 71.00 101 PRO A C 1
ATOM 755 O O . PRO A 1 101 ? -27.174 -8.932 9.082 1.00 71.00 101 PRO A O 1
ATOM 758 N N . GLU A 1 102 ? -28.693 -7.508 9.982 1.00 68.31 102 GLU A N 1
ATOM 759 C CA . GLU A 1 102 ? -29.040 -8.347 11.129 1.00 68.31 102 GLU A CA 1
ATOM 760 C C . GLU A 1 102 ? -29.414 -9.736 10.601 1.00 68.31 102 GLU A C 1
ATOM 762 O O . GLU A 1 102 ? -30.230 -9.860 9.680 1.00 68.31 102 GLU A O 1
ATOM 767 N N . GLN A 1 103 ? -28.757 -10.780 11.111 1.00 61.91 103 GLN A N 1
ATOM 768 C CA . GLN A 1 103 ? -29.138 -12.140 10.754 1.00 61.91 103 GLN A CA 1
ATOM 769 C C . GLN A 1 103 ? -30.563 -12.366 11.275 1.00 61.91 103 GLN A C 1
ATOM 771 O O . GLN A 1 103 ? -30.767 -12.434 12.485 1.00 61.91 103 GLN A O 1
ATOM 776 N N . ALA A 1 104 ? -31.529 -12.402 10.353 1.00 47.91 104 ALA A N 1
ATOM 777 C CA . ALA A 1 104 ? -32.930 -12.707 10.630 1.00 47.91 104 ALA A CA 1
ATOM 778 C C . ALA A 1 104 ? -33.120 -14.142 11.142 1.00 47.91 104 ALA A C 1
ATOM 780 O O . ALA A 1 104 ? -32.396 -15.044 10.653 1.00 47.91 104 ALA A O 1
#

Sequence (104 aa):
RLSAEVEQAGRLLATVLGQDLDQGEDGVFRIARKVAKDRVISTVDPEARHGRKTVSRSFDGYKGHIAEDPDSEIITATKVTPGNIGDAESAAELLADILAPEQA

Organism: NCBI:txid103838